Protein AF-A0A0M1VY49-F1 (afdb_monomer_lite)

Structure (mmCIF, N/CA/C/O backbone):
data_AF-A0A0M1VY49-F1
#
_entry.id   AF-A0A0M1VY49-F1
#
loop_
_atom_site.group_PDB
_atom_site.id
_atom_site.type_symbol
_atom_site.label_atom_id
_atom_site.label_alt_id
_atom_site.label_comp_id
_atom_site.label_asym_id
_atom_site.label_entity_id
_atom_site.label_seq_id
_atom_site.pdbx_PDB_ins_code
_atom_site.Cartn_x
_atom_site.Cartn_y
_atom_site.Cartn_z
_atom_site.occupancy
_atom_site.B_iso_or_equiv
_atom_site.auth_seq_id
_atom_site.auth_comp_id
_atom_site.auth_asym_id
_atom_site.auth_atom_id
_atom_site.pdbx_PDB_model_num
ATOM 1 N N . MET A 1 1 ? -13.262 -16.171 28.805 1.00 44.16 1 MET A N 1
ATOM 2 C CA . MET A 1 1 ? -13.392 -15.464 27.516 1.00 44.16 1 MET A CA 1
ATOM 3 C C . MET A 1 1 ? -12.269 -14.449 27.456 1.00 44.16 1 MET A C 1
ATOM 5 O O . MET A 1 1 ? -12.401 -13.388 28.055 1.00 44.16 1 MET A O 1
ATOM 9 N N . GLU A 1 2 ? -11.143 -14.803 26.838 1.00 52.09 2 GLU A N 1
ATOM 10 C CA . GLU A 1 2 ? -10.134 -13.802 26.486 1.00 52.09 2 GLU A CA 1
ATOM 11 C C . GLU A 1 2 ? -10.772 -12.841 25.484 1.00 52.09 2 GLU A C 1
ATOM 13 O O . GLU A 1 2 ? -11.221 -13.243 24.410 1.00 52.09 2 GLU A O 1
ATOM 18 N N . LYS A 1 3 ? -10.910 -11.578 25.887 1.00 55.88 3 LYS A N 1
ATOM 19 C CA . LYS A 1 3 ? -11.250 -10.503 24.966 1.00 55.88 3 LYS A CA 1
ATOM 20 C C . LYS A 1 3 ? -10.005 -10.300 24.117 1.00 55.88 3 LYS A C 1
ATOM 22 O O . LYS A 1 3 ? -9.020 -9.806 24.643 1.00 55.88 3 LYS A O 1
ATOM 27 N N . LEU A 1 4 ? -10.060 -10.716 22.855 1.00 59.16 4 LEU A N 1
ATOM 28 C CA . LEU A 1 4 ? -9.060 -10.371 21.852 1.00 59.16 4 LEU A CA 1
ATOM 29 C C . LEU A 1 4 ? -9.109 -8.848 21.693 1.00 59.16 4 LEU A C 1
ATOM 31 O O . LEU A 1 4 ? -9.962 -8.296 20.997 1.00 59.16 4 LEU A O 1
ATOM 35 N N . ASP A 1 5 ? -8.274 -8.164 22.459 1.00 56.94 5 ASP A N 1
ATOM 36 C CA . ASP A 1 5 ? -7.952 -6.759 22.304 1.00 56.94 5 ASP A CA 1
ATOM 37 C C . ASP A 1 5 ? -7.597 -6.500 20.834 1.00 56.94 5 ASP A C 1
ATOM 39 O O . ASP A 1 5 ? -6.935 -7.306 20.190 1.00 56.94 5 ASP A O 1
ATOM 43 N N . GLY A 1 6 ? -8.093 -5.401 20.263 1.00 56.22 6 GLY A N 1
ATOM 44 C CA . GLY A 1 6 ? -7.968 -5.045 18.842 1.00 56.22 6 GLY A CA 1
ATOM 45 C C . GLY A 1 6 ? -6.539 -4.754 18.354 1.00 56.22 6 GLY A C 1
ATOM 46 O O . GLY A 1 6 ? -6.352 -3.928 17.463 1.00 56.22 6 GLY A O 1
ATOM 47 N N . THR A 1 7 ? -5.526 -5.414 18.912 1.00 58.91 7 THR A N 1
ATOM 48 C CA . THR A 1 7 ? -4.110 -5.342 18.546 1.00 58.91 7 THR A CA 1
ATOM 49 C C . THR A 1 7 ? -3.872 -5.644 17.066 1.00 58.91 7 THR A C 1
ATOM 51 O O . THR A 1 7 ? -3.043 -4.984 16.445 1.00 58.91 7 THR A O 1
ATOM 54 N N . SER A 1 8 ? -4.659 -6.529 16.443 1.00 57.75 8 SER A N 1
ATOM 55 C CA . SER A 1 8 ? -4.578 -6.788 14.992 1.00 57.75 8 SER A CA 1
ATOM 56 C C . SER A 1 8 ? -5.043 -5.601 14.126 1.00 57.75 8 SER A C 1
ATOM 58 O O . SER A 1 8 ? -4.396 -5.280 13.127 1.00 57.75 8 SER A O 1
ATOM 60 N N . MET A 1 9 ? -6.115 -4.896 14.518 1.00 59.97 9 MET A N 1
ATOM 61 C CA . MET A 1 9 ? -6.617 -3.726 13.775 1.00 59.97 9 MET A CA 1
ATOM 62 C C . MET A 1 9 ? -5.596 -2.584 13.762 1.00 59.97 9 MET A C 1
ATOM 64 O O . MET A 1 9 ? -5.433 -1.923 12.736 1.00 59.97 9 MET A O 1
ATOM 68 N N . ASN A 1 10 ? -4.870 -2.395 14.865 1.00 75.25 10 ASN A N 1
ATOM 69 C CA . ASN A 1 10 ? -3.834 -1.368 14.964 1.00 75.25 10 ASN A CA 1
ATOM 70 C C . ASN A 1 10 ? -2.688 -1.614 13.976 1.00 75.25 10 ASN A C 1
ATOM 72 O O . ASN A 1 10 ? -2.279 -0.684 13.287 1.00 75.25 10 ASN A O 1
ATOM 76 N N . LEU A 1 11 ? -2.231 -2.865 13.835 1.00 82.25 11 LEU A N 1
ATOM 77 C CA . LEU A 1 11 ? -1.141 -3.211 12.918 1.00 82.25 11 LEU A CA 1
ATOM 78 C C . LEU A 1 11 ? -1.519 -2.991 11.449 1.00 82.25 11 LEU A C 1
ATOM 80 O O . LEU A 1 11 ? -0.715 -2.470 10.680 1.00 82.25 11 LEU A O 1
ATOM 84 N N . VAL A 1 12 ? -2.748 -3.338 11.048 1.00 86.75 12 VAL A N 1
ATOM 85 C CA . VAL A 1 12 ? -3.211 -3.111 9.668 1.00 86.75 12 VAL A CA 1
ATOM 86 C C . VAL A 1 12 ? -3.272 -1.615 9.354 1.00 86.75 12 VAL A C 1
ATOM 88 O O . VAL A 1 12 ? -2.771 -1.190 8.314 1.00 86.75 12 VAL A O 1
ATOM 91 N N . GLN A 1 13 ? -3.840 -0.803 10.251 1.00 87.31 13 GLN A N 1
ATOM 92 C CA . GLN A 1 13 ? -3.934 0.647 10.049 1.00 87.31 13 GLN A CA 1
ATOM 93 C C . GLN A 1 13 ? -2.558 1.325 10.070 1.00 87.31 13 GLN A C 1
ATOM 95 O O . GLN A 1 13 ? -2.292 2.185 9.230 1.00 87.31 13 GLN A O 1
ATOM 100 N N . GLU A 1 14 ? -1.658 0.910 10.967 1.00 90.38 14 GLU A N 1
ATOM 101 C CA . GLU A 1 14 ? -0.270 1.380 10.967 1.00 90.38 14 GLU A CA 1
ATOM 102 C C . GLU A 1 14 ? 0.445 1.042 9.660 1.00 90.38 14 GLU A C 1
ATOM 104 O O . GLU A 1 14 ? 1.125 1.899 9.098 1.00 90.38 14 GLU A O 1
ATOM 109 N N . ASN A 1 15 ? 0.280 -0.180 9.153 1.00 90.38 15 ASN A N 1
ATOM 110 C CA . ASN A 1 15 ? 0.913 -0.597 7.907 1.00 90.38 15 ASN A CA 1
ATOM 111 C C . ASN A 1 15 ? 0.373 0.194 6.712 1.00 90.38 15 ASN A C 1
ATOM 113 O O . ASN A 1 15 ? 1.158 0.617 5.869 1.00 90.38 15 ASN A O 1
ATOM 117 N N . ILE A 1 16 ? -0.935 0.466 6.661 1.00 91.31 16 ILE A N 1
ATOM 118 C CA . ILE A 1 16 ? -1.531 1.323 5.625 1.00 91.31 16 ILE A CA 1
ATOM 119 C C . ILE A 1 16 ? -0.972 2.747 5.714 1.00 91.31 16 ILE A C 1
ATOM 121 O O . ILE A 1 16 ? -0.618 3.327 4.687 1.00 91.31 16 ILE A O 1
ATOM 125 N N . LYS A 1 17 ? -0.849 3.307 6.925 1.00 92.62 17 LYS A N 1
ATOM 126 C CA . LYS A 1 17 ? -0.261 4.637 7.129 1.00 92.62 17 LYS A CA 1
ATOM 127 C C . LYS A 1 17 ? 1.185 4.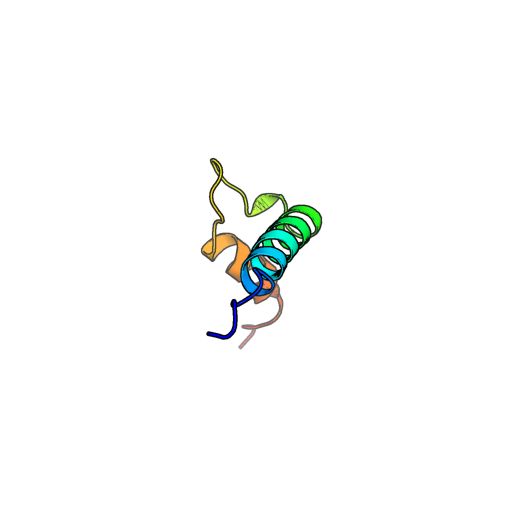685 6.626 1.00 92.62 17 LYS A C 1
ATOM 129 O O . LYS A 1 17 ? 1.506 5.557 5.826 1.00 92.62 17 LYS A O 1
ATOM 134 N N . LYS A 1 18 ? 2.019 3.723 7.032 1.00 92.88 18 LYS A N 1
ATOM 135 C CA . LYS A 1 18 ? 3.425 3.622 6.604 1.00 92.88 18 LYS A CA 1
ATOM 136 C C . LYS A 1 18 ? 3.546 3.434 5.093 1.00 92.88 18 LYS A C 1
ATOM 138 O O . LYS A 1 18 ? 4.360 4.097 4.464 1.00 92.88 18 LYS A O 1
ATOM 143 N N . LEU A 1 19 ? 2.706 2.59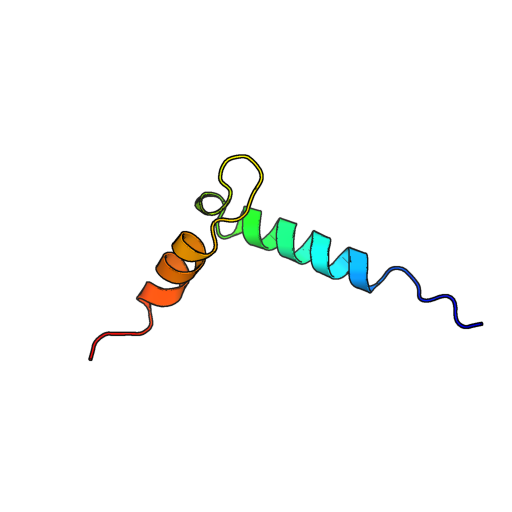1 4.487 1.00 92.81 19 LEU A N 1
ATOM 144 C CA . LEU A 1 19 ? 2.669 2.416 3.031 1.00 92.81 19 LEU A CA 1
ATOM 145 C C . LEU A 1 19 ? 2.347 3.726 2.312 1.00 92.81 19 LEU A C 1
ATOM 147 O O . LEU A 1 19 ? 2.969 4.020 1.302 1.00 92.81 19 LEU A O 1
ATOM 151 N N . LYS A 1 20 ? 1.420 4.531 2.839 1.00 92.50 20 LYS A N 1
ATOM 152 C CA . LYS A 1 20 ? 1.074 5.832 2.254 1.00 92.50 20 LYS A CA 1
ATOM 153 C C . LYS A 1 20 ? 2.185 6.873 2.416 1.00 92.50 20 LYS A C 1
ATOM 155 O O . LYS A 1 20 ? 2.318 7.740 1.562 1.00 92.50 20 LYS A O 1
ATOM 160 N N . GLU A 1 21 ? 2.964 6.795 3.494 1.00 94.31 21 GLU A N 1
ATOM 161 C CA . GLU A 1 21 ? 4.134 7.656 3.715 1.00 94.31 21 GLU A CA 1
ATOM 162 C C . GLU A 1 21 ? 5.303 7.291 2.787 1.00 94.31 21 GLU A C 1
ATOM 164 O O . GLU A 1 21 ? 5.967 8.187 2.273 1.00 94.31 21 GLU A O 1
ATOM 169 N N . ILE A 1 22 ? 5.547 5.995 2.559 1.00 93.50 22 ILE A N 1
ATOM 170 C CA . ILE A 1 22 ? 6.691 5.506 1.770 1.00 93.50 22 ILE A CA 1
ATOM 171 C C . ILE A 1 22 ? 6.372 5.475 0.268 1.00 93.50 22 ILE A C 1
ATOM 173 O O . ILE A 1 22 ? 7.207 5.847 -0.549 1.00 93.50 22 ILE A O 1
ATOM 177 N N . PHE A 1 23 ? 5.165 5.041 -0.094 1.00 93.31 23 PHE A N 1
ATOM 178 C CA . PHE A 1 23 ? 4.734 4.799 -1.470 1.00 93.31 23 PHE A CA 1
ATOM 179 C C . PHE A 1 23 ? 3.363 5.445 -1.733 1.00 93.31 23 PHE A C 1
ATOM 181 O O . PHE A 1 23 ? 2.391 4.742 -1.995 1.00 93.31 23 PHE A O 1
ATOM 188 N N . PRO A 1 24 ? 3.219 6.779 -1.654 1.00 93.31 24 PRO A N 1
ATOM 189 C CA . PRO A 1 24 ? 1.921 7.431 -1.850 1.00 93.31 24 PRO A CA 1
ATOM 190 C C . PRO A 1 24 ? 1.314 7.166 -3.237 1.00 93.31 24 PRO A C 1
ATOM 192 O O . PRO A 1 24 ? 0.093 7.134 -3.370 1.00 93.31 24 PRO A O 1
ATOM 195 N N . GLU A 1 25 ? 2.150 6.942 -4.252 1.00 93.25 25 GLU A N 1
ATOM 196 C CA . GLU A 1 25 ? 1.747 6.708 -5.644 1.00 93.25 25 GLU A CA 1
ATOM 197 C C . GLU A 1 25 ? 0.987 5.395 -5.876 1.00 93.25 25 GLU A C 1
ATOM 199 O O . GLU A 1 25 ? 0.205 5.312 -6.818 1.00 93.25 25 GLU A O 1
ATOM 204 N N . ILE A 1 26 ? 1.136 4.397 -4.993 1.00 94.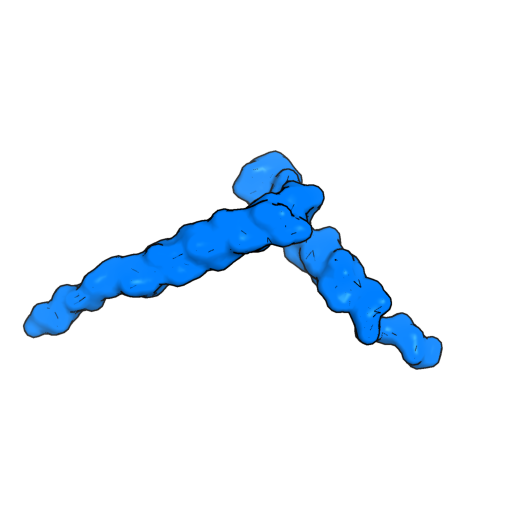25 26 ILE A N 1
ATOM 205 C CA . ILE A 1 26 ? 0.391 3.130 -5.109 1.00 94.25 26 ILE A CA 1
ATOM 206 C C . ILE A 1 26 ? -1.080 3.294 -4.717 1.00 94.25 26 ILE A C 1
ATOM 208 O O . ILE A 1 26 ? -1.863 2.368 -4.893 1.00 94.25 26 ILE A O 1
ATOM 212 N N . PHE A 1 27 ? -1.471 4.427 -4.127 1.00 94.88 27 PHE A N 1
ATOM 213 C CA . PHE A 1 27 ? -2.848 4.665 -3.709 1.00 94.88 27 PHE A CA 1
ATOM 214 C C . PHE A 1 27 ? -3.641 5.350 -4.829 1.00 94.88 27 PHE A C 1
ATOM 216 O O . PHE A 1 27 ? -3.583 6.568 -4.986 1.00 94.88 27 PHE A O 1
ATOM 223 N N . ILE A 1 28 ? -4.442 4.573 -5.561 1.00 92.25 28 ILE A N 1
ATOM 224 C CA . ILE A 1 28 ? -5.264 5.030 -6.690 1.00 92.25 28 ILE A CA 1
ATOM 225 C C . ILE A 1 28 ? -6.744 4.873 -6.323 1.00 92.25 28 ILE A C 1
ATOM 227 O O . ILE A 1 28 ? -7.184 3.799 -5.916 1.00 92.25 28 ILE A O 1
ATOM 231 N N . GLU A 1 29 ? -7.510 5.967 -6.404 1.00 90.06 29 GLU A N 1
ATOM 232 C CA . GLU A 1 29 ? -8.961 5.993 -6.118 1.00 90.06 29 GLU A CA 1
ATOM 233 C C . GLU A 1 29 ? -9.351 5.366 -4.761 1.00 90.06 29 GLU A C 1
ATOM 235 O O . GLU A 1 29 ? -10.379 4.706 -4.606 1.00 90.06 29 GLU A O 1
ATOM 240 N N . GLY A 1 30 ? -8.506 5.563 -3.744 1.00 85.81 30 GLY A N 1
ATOM 241 C CA . GLY A 1 30 ? -8.739 5.040 -2.394 1.00 85.81 30 GLY A CA 1
ATOM 242 C C . GLY A 1 30 ? -8.447 3.545 -2.226 1.00 85.81 30 GLY A C 1
ATOM 243 O O . GLY A 1 30 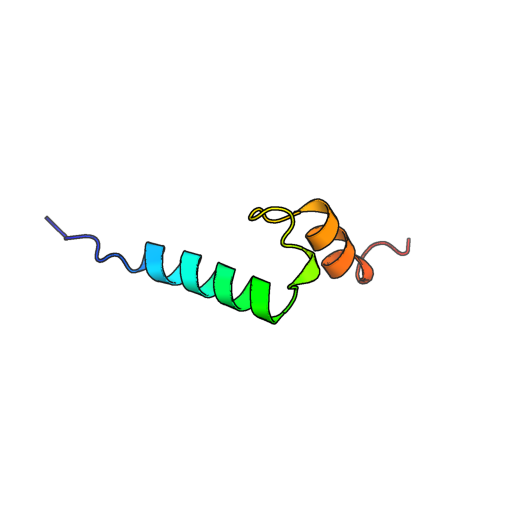? -8.777 2.981 -1.183 1.00 85.81 30 GLY A O 1
ATOM 244 N N . ARG A 1 31 ? -7.816 2.899 -3.213 1.00 90.12 31 ARG A N 1
ATOM 245 C CA . ARG A 1 31 ? -7.334 1.511 -3.156 1.00 90.12 31 ARG A CA 1
ATOM 246 C C . ARG A 1 31 ? -5.821 1.456 -3.344 1.00 90.12 31 ARG A C 1
ATOM 248 O O . ARG A 1 31 ? -5.222 2.410 -3.820 1.00 90.12 31 ARG A O 1
ATOM 255 N N . ILE A 1 32 ? -5.218 0.337 -2.954 1.00 92.00 32 ILE A N 1
ATOM 256 C CA . ILE A 1 32 ? -3.798 0.060 -3.194 1.00 92.00 32 ILE A CA 1
ATOM 257 C C . ILE A 1 32 ? -3.673 -0.686 -4.522 1.00 92.00 32 ILE A C 1
ATOM 259 O O . ILE A 1 32 ? -4.270 -1.752 -4.689 1.00 92.00 32 ILE A O 1
ATOM 263 N N . ASP A 1 33 ? -2.883 -0.141 -5.436 1.00 94.62 33 ASP A N 1
ATOM 264 C CA . ASP A 1 33 ? -2.423 -0.809 -6.642 1.00 94.62 33 ASP A CA 1
ATOM 265 C C . ASP A 1 33 ? -1.226 -1.705 -6.296 1.00 94.62 33 ASP A C 1
ATOM 267 O O . ASP A 1 33 ? -0.092 -1.258 -6.100 1.00 94.62 33 ASP A O 1
ATOM 271 N N . PHE A 1 34 ? -1.499 -3.004 -6.174 1.00 90.31 34 PHE A N 1
ATOM 272 C CA . PHE A 1 34 ? -0.474 -3.994 -5.860 1.00 90.31 34 PHE A CA 1
ATOM 273 C C . PHE A 1 34 ? 0.474 -4.269 -7.026 1.00 90.31 34 PHE A C 1
ATOM 275 O O . PHE A 1 34 ? 1.581 -4.743 -6.781 1.00 90.31 34 PHE A O 1
ATOM 282 N N . ASP A 1 35 ? 0.077 -4.004 -8.269 1.00 90.88 35 ASP A N 1
ATOM 283 C CA . ASP A 1 35 ? 0.949 -4.212 -9.420 1.00 90.88 35 ASP A CA 1
ATOM 284 C C . ASP A 1 35 ? 1.945 -3.062 -9.550 1.00 90.88 35 ASP A C 1
ATOM 286 O O . ASP A 1 35 ? 3.120 -3.313 -9.821 1.00 90.88 35 ASP A O 1
ATOM 290 N N . LEU A 1 36 ? 1.532 -1.830 -9.244 1.00 90.56 36 LEU A N 1
ATOM 291 C CA . LEU A 1 36 ? 2.448 -0.701 -9.084 1.00 90.56 36 LEU A CA 1
ATOM 292 C C . LEU A 1 36 ? 3.373 -0.899 -7.875 1.00 90.56 36 LEU A C 1
ATOM 294 O O . LEU A 1 36 ? 4.585 -0.741 -7.999 1.00 90.56 36 LEU A O 1
ATOM 298 N N . LEU A 1 37 ? 2.845 -1.348 -6.728 1.00 91.31 37 LEU A N 1
ATOM 299 C CA . LEU A 1 37 ? 3.674 -1.678 -5.562 1.00 91.31 37 LEU A CA 1
ATOM 300 C C . LEU A 1 37 ? 4.722 -2.755 -5.889 1.00 91.31 37 LEU A C 1
ATOM 302 O O . LEU A 1 37 ? 5.882 -2.615 -5.515 1.00 91.31 37 LEU A O 1
ATOM 306 N N . LYS A 1 38 ? 4.344 -3.820 -6.607 1.00 88.38 38 LYS A N 1
ATOM 307 C CA . LYS A 1 38 ? 5.288 -4.857 -7.057 1.00 88.38 38 LYS A CA 1
ATOM 308 C C . LYS A 1 38 ? 6.319 -4.321 -8.039 1.00 88.38 38 LYS A C 1
ATOM 310 O O . LYS A 1 38 ? 7.435 -4.814 -8.010 1.00 88.38 38 LYS A O 1
ATOM 315 N N . GLN A 1 39 ? 5.972 -3.367 -8.902 1.00 88.19 39 GLN A N 1
ATOM 316 C CA . GLN A 1 39 ? 6.934 -2.743 -9.813 1.00 88.19 39 GLN A CA 1
ATOM 317 C C . GLN A 1 39 ? 7.968 -1.933 -9.031 1.00 88.19 39 GLN A C 1
ATOM 319 O O . GLN A 1 39 ? 9.157 -2.192 -9.171 1.00 88.19 39 GLN A O 1
ATOM 324 N N . ILE A 1 40 ? 7.517 -1.059 -8.127 1.00 86.19 40 ILE A N 1
ATOM 325 C CA . ILE A 1 40 ? 8.38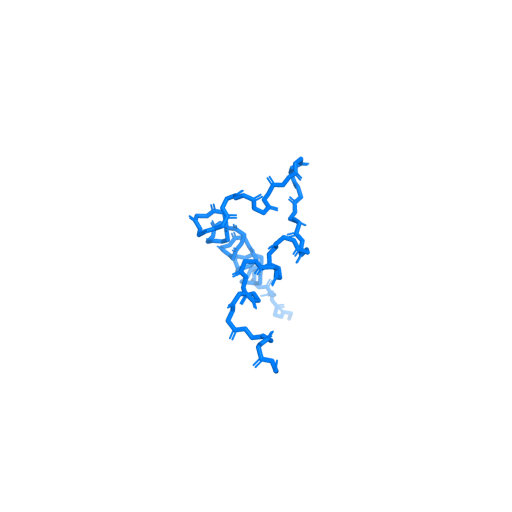6 -0.227 -7.280 1.00 86.19 40 ILE A CA 1
ATOM 326 C C . ILE A 1 40 ? 9.298 -1.090 -6.394 1.00 86.19 40 ILE A C 1
ATOM 328 O O . ILE A 1 40 ? 10.492 -0.829 -6.274 1.00 86.19 40 ILE A O 1
ATOM 332 N N . LEU A 1 41 ? 8.758 -2.149 -5.783 1.00 86.88 41 LEU A N 1
ATOM 333 C CA . LEU A 1 41 ? 9.548 -3.088 -4.975 1.00 86.8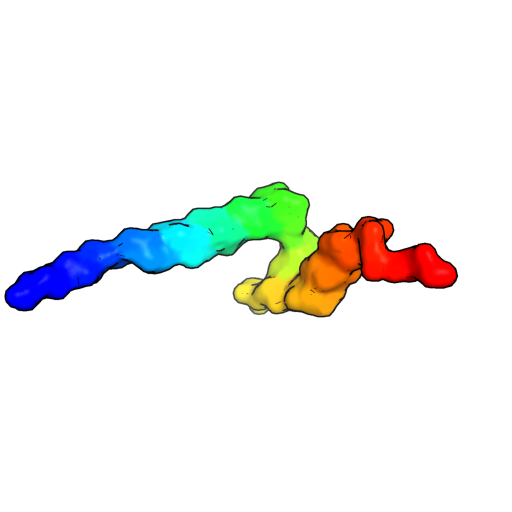8 41 LEU A CA 1
ATOM 334 C C . LEU A 1 41 ? 10.404 -4.037 -5.836 1.00 86.88 41 LEU A C 1
ATOM 336 O O . LEU A 1 41 ? 11.425 -4.548 -5.377 1.00 86.88 41 LEU A O 1
ATOM 340 N N . GLY A 1 42 ? 9.965 -4.305 -7.064 1.00 76.00 42 GLY A N 1
ATOM 341 C CA . GLY A 1 42 ? 10.531 -5.271 -8.003 1.00 76.00 42 GLY A CA 1
ATOM 342 C C . GLY A 1 42 ? 11.663 -4.729 -8.870 1.00 76.00 42 GLY A C 1
ATOM 343 O O . GLY A 1 42 ? 12.369 -5.532 -9.481 1.00 76.00 42 GLY A O 1
ATOM 344 N N . GLU A 1 43 ? 11.928 -3.418 -8.866 1.00 61.31 43 GLU A N 1
ATOM 345 C CA . GLU A 1 43 ? 13.120 -2.835 -9.507 1.00 61.31 43 GLU A CA 1
ATOM 346 C C . GLU A 1 43 ? 14.450 -3.396 -8.949 1.00 61.31 43 GLU A C 1
ATOM 348 O O . GLU A 1 43 ? 15.510 -3.191 -9.540 1.00 61.31 43 GLU A O 1
ATOM 353 N N . GLY A 1 44 ? 14.417 -4.180 -7.863 1.00 55.66 44 GLY A N 1
ATOM 354 C CA . GLY A 1 44 ? 15.570 -4.904 -7.321 1.00 55.66 44 GLY A CA 1
ATOM 355 C C . GLY A 1 44 ? 15.733 -6.369 -7.751 1.00 55.66 44 GLY A C 1
ATOM 356 O O . GLY A 1 44 ? 16.700 -6.999 -7.325 1.00 55.66 44 GLY A O 1
ATOM 357 N N . GLY A 1 45 ? 14.831 -6.961 -8.543 1.00 57.88 45 GLY A N 1
ATOM 358 C CA . GLY A 1 45 ? 14.829 -8.420 -8.686 1.00 57.88 45 GLY A CA 1
ATOM 359 C C . GLY A 1 45 ? 14.156 -8.964 -9.930 1.00 57.88 45 GLY A C 1
ATOM 360 O O . GLY A 1 45 ? 13.148 -9.626 -9.792 1.00 57.88 45 GLY A O 1
ATOM 361 N N . TYR A 1 46 ? 14.718 -8.714 -11.112 1.00 54.84 46 TYR A N 1
ATOM 362 C CA . TYR A 1 46 ? 14.796 -9.661 -12.242 1.00 54.84 46 TYR A CA 1
ATOM 363 C C . TYR A 1 46 ? 15.637 -9.002 -13.346 1.00 54.84 46 TYR A C 1
ATOM 365 O O . TYR A 1 46 ? 15.138 -8.508 -14.352 1.00 54.84 46 TYR A O 1
ATOM 373 N N . ARG A 1 47 ? 16.954 -8.972 -13.135 1.00 56.22 47 ARG A N 1
ATOM 374 C CA . ARG A 1 47 ? 17.923 -8.900 -14.232 1.00 56.22 47 ARG A CA 1
ATOM 375 C C . ARG A 1 47 ? 18.565 -10.280 -14.316 1.00 56.22 47 ARG A C 1
ATOM 377 O O . ARG A 1 47 ? 19.578 -10.516 -13.663 1.00 56.22 47 ARG A O 1
ATOM 384 N N . ILE A 1 48 ? 17.886 -11.200 -15.001 1.00 58.84 48 ILE A N 1
ATOM 385 C CA . ILE A 1 48 ? 18.532 -12.401 -15.549 1.00 58.84 48 ILE A CA 1
ATOM 386 C C . ILE A 1 48 ? 19.256 -12.028 -16.839 1.00 58.84 48 ILE A C 1
ATOM 388 O O . ILE A 1 48 ? 18.749 -11.126 -17.546 1.00 58.84 48 ILE A O 1
#

Radius of gyration: 15.16 Å; chains: 1; bounding box: 32×23×43 Å

Organism: NCBI:txid469606

pLDDT: mean 79.39, std 16.13, range [44.16, 94.88]

Sequence (48 aa):
MEKLDGTSMNLVQENIKKLKEIFPEIFIEGRIDFDLLKQILGEGGYRI

Foldseek 3Di:
DPDPDVPVVVVVVVVVVVCCVVPVPQQDPNDGNVVVVCVVVCVVDDPD

Secondary structure (DSSP, 8-state):
-----THHHHHHHHHHHHHHHH-GGGEETTEE-HHHHHHHHHTTS---